Protein AF-A0A7W0PNH4-F1 (afdb_monomer_lite)

Secondary structure (DSSP, 8-state):
------SSS-HHHHGGG---GGGTTB--GGGTT--SBTT----HHHHHHHHHHTT---HHHHHHHHHHHHHHH--------------TTB-GGG----TTS-TTTTGGG--BPP-

Sequence (115 aa):
YQSVPTNPTPIPYMEGWYAGLDGSNIAQASNEWTGGNTNRYNNPEYDTLLNQARTETDPELLADLFIQMSDNASIPLVRVGAKVGVVNTLNEANLELGPFSYHYWNIANWNRIAE

pLDDT: mean 88.49, std 9.65, range [42.19, 97.06]

Foldseek 3Di:
DDLDQLAPQSLVSLLLQALPDVRQLEQDVVNPRPHSNPVSHDDPVLNVLSVVLVPDDDPVVNVVSVVVNDVRGHDDDDDPADDDDDDPQKDPVQQPDDSNDDSCNRVVSIDGDDD

Structure (mmCIF, N/CA/C/O backbone):
data_AF-A0A7W0PNH4-F1
#
_entry.id   AF-A0A7W0PNH4-F1
#
loop_
_atom_site.group_PDB
_atom_site.id
_atom_site.type_symbol
_atom_site.label_atom_id
_atom_site.label_alt_id
_atom_site.label_comp_id
_atom_site.label_asym_id
_atom_site.label_entity_id
_atom_site.label_seq_id
_atom_site.pdbx_PDB_ins_code
_atom_site.Cartn_x
_atom_site.Cartn_y
_atom_site.Cartn_z
_atom_site.occupancy
_atom_site.B_iso_or_equiv
_atom_site.auth_seq_id
_atom_site.auth_comp_id
_atom_site.auth_asym_id
_atom_site.auth_atom_id
_atom_site.pdbx_PDB_model_num
ATOM 1 N N . TYR A 1 1 ? 1.188 -13.404 -2.995 1.00 42.19 1 TYR A N 1
ATOM 2 C CA . TYR A 1 1 ? 0.998 -12.036 -2.487 1.00 42.19 1 TYR A CA 1
ATOM 3 C C . TYR A 1 1 ? 2.247 -11.633 -1.740 1.00 42.19 1 TYR A C 1
ATOM 5 O O . TYR A 1 1 ? 2.645 -12.356 -0.838 1.00 42.19 1 TYR A O 1
ATOM 13 N N . GLN A 1 2 ? 2.924 -10.574 -2.175 1.00 48.94 2 GLN A N 1
ATOM 14 C CA . GLN A 1 2 ? 4.028 -10.013 -1.403 1.00 48.94 2 GLN A CA 1
ATOM 15 C C . GLN A 1 2 ? 3.472 -8.880 -0.547 1.00 48.94 2 GLN A C 1
ATOM 17 O O . GLN A 1 2 ? 2.833 -7.974 -1.071 1.00 48.94 2 GLN A O 1
ATOM 22 N N . SER A 1 3 ? 3.687 -8.958 0.761 1.00 60.53 3 SER A N 1
ATOM 23 C CA . SER A 1 3 ? 3.329 -7.927 1.734 1.00 60.53 3 SER A CA 1
ATOM 24 C C . SER A 1 3 ? 4.419 -6.854 1.756 1.00 60.53 3 SER A C 1
ATOM 26 O O . SER A 1 3 ? 5.136 -6.700 2.741 1.00 60.53 3 SER A O 1
ATOM 28 N N . VAL A 1 4 ? 4.616 -6.172 0.629 1.00 64.81 4 VAL A N 1
ATOM 29 C CA . VAL A 1 4 ? 5.586 -5.077 0.505 1.00 64.81 4 VAL A CA 1
ATOM 30 C C . VAL A 1 4 ? 4.865 -3.804 0.069 1.00 64.81 4 VAL A C 1
ATOM 32 O O . VAL A 1 4 ? 3.993 -3.886 -0.798 1.00 64.81 4 VAL A O 1
ATOM 35 N N . PRO A 1 5 ? 5.212 -2.629 0.625 1.00 70.31 5 PRO A N 1
ATOM 36 C CA . PRO A 1 5 ? 4.648 -1.369 0.166 1.00 70.31 5 PRO A CA 1
ATOM 37 C C . PRO A 1 5 ? 4.933 -1.126 -1.318 1.00 70.31 5 PRO A C 1
ATOM 39 O O . PRO A 1 5 ? 6.079 -1.221 -1.762 1.00 70.31 5 PRO A O 1
ATOM 42 N N . THR A 1 6 ? 3.889 -0.787 -2.072 1.00 74.38 6 THR A N 1
ATOM 43 C CA . THR A 1 6 ? 3.957 -0.448 -3.505 1.00 74.38 6 THR A CA 1
ATOM 44 C C . THR A 1 6 ? 3.734 1.040 -3.775 1.00 74.38 6 THR A C 1
ATOM 46 O O . THR A 1 6 ? 3.721 1.454 -4.929 1.00 74.38 6 THR A O 1
ATOM 49 N N . ASN A 1 7 ? 3.566 1.846 -2.726 1.00 79.75 7 ASN A N 1
ATOM 50 C CA . ASN A 1 7 ? 3.344 3.288 -2.787 1.00 79.75 7 ASN A CA 1
ATOM 51 C C . ASN A 1 7 ? 4.421 3.999 -1.941 1.00 79.75 7 ASN A C 1
ATOM 53 O O . ASN A 1 7 ? 4.739 3.475 -0.867 1.00 79.75 7 ASN A O 1
ATOM 57 N N . PRO A 1 8 ? 4.969 5.156 -2.381 1.00 80.50 8 PRO A N 1
ATOM 58 C CA . PRO A 1 8 ? 5.909 5.944 -1.579 1.00 80.50 8 PRO A CA 1
ATOM 59 C C . PRO A 1 8 ? 5.368 6.295 -0.191 1.00 80.50 8 PRO A C 1
ATOM 61 O O . PRO A 1 8 ? 6.120 6.319 0.778 1.00 80.50 8 PRO A O 1
ATOM 64 N N . THR A 1 9 ? 4.056 6.511 -0.096 1.00 86.88 9 THR A N 1
ATOM 65 C CA . THR A 1 9 ? 3.332 6.699 1.156 1.00 86.88 9 THR A CA 1
ATOM 66 C C . THR A 1 9 ? 2.611 5.387 1.482 1.00 86.88 9 THR A C 1
ATOM 68 O O . THR A 1 9 ? 1.579 5.083 0.874 1.00 86.88 9 THR A O 1
ATOM 71 N N . PRO A 1 10 ? 3.118 4.565 2.417 1.00 86.12 10 PRO A N 1
ATOM 72 C CA . PRO A 1 10 ? 2.616 3.214 2.664 1.00 86.12 10 PRO A CA 1
ATOM 73 C C . PRO A 1 10 ? 1.259 3.161 3.396 1.00 86.12 10 PRO A C 1
ATOM 75 O O . PRO A 1 10 ? 0.956 2.150 4.020 1.00 86.12 10 PRO A O 1
ATOM 78 N N . ILE A 1 11 ? 0.403 4.186 3.299 1.00 91.44 11 ILE A N 1
ATOM 79 C CA . ILE A 1 11 ? -0.941 4.175 3.907 1.00 91.44 11 ILE A CA 1
ATOM 80 C C . ILE A 1 11 ? -1.754 2.951 3.469 1.00 91.44 11 ILE A C 1
ATOM 82 O O . ILE A 1 11 ? -2.208 2.228 4.352 1.00 91.44 11 ILE A O 1
ATOM 86 N N . PRO A 1 12 ? -1.881 2.625 2.163 1.00 89.69 12 PRO A N 1
ATOM 87 C CA . PRO A 1 12 ? -2.667 1.461 1.746 1.00 89.69 12 PRO A CA 1
ATOM 88 C C . PRO A 1 12 ? -2.108 0.138 2.279 1.00 89.69 12 PRO A C 1
ATOM 90 O O . PRO A 1 12 ? -2.838 -0.834 2.438 1.00 89.69 12 PRO A O 1
ATOM 93 N N . TYR A 1 13 ? -0.800 0.086 2.548 1.00 88.62 13 TYR A N 1
ATOM 94 C CA . TYR A 1 13 ? -0.181 -1.077 3.172 1.00 88.62 13 TYR A CA 1
ATOM 95 C C . TYR A 1 13 ? -0.585 -1.182 4.648 1.00 88.62 13 TYR A C 1
ATOM 97 O O . TYR A 1 13 ? -0.990 -2.253 5.093 1.00 88.62 13 TYR A O 1
ATOM 105 N N . MET A 1 14 ? -0.540 -0.068 5.384 1.00 91.31 14 MET A N 1
ATOM 106 C CA . MET A 1 14 ? -0.935 -0.012 6.796 1.00 91.31 14 MET A CA 1
ATOM 107 C C . MET A 1 14 ? -2.440 -0.258 7.014 1.00 91.31 14 MET A C 1
ATOM 109 O O . MET A 1 14 ? -2.846 -0.787 8.046 1.00 91.31 14 MET A O 1
ATOM 113 N N . GLU A 1 15 ? -3.293 0.009 6.023 1.00 92.56 15 GLU A N 1
ATOM 114 C CA . GLU A 1 15 ? -4.732 -0.296 6.107 1.00 92.56 15 GLU A CA 1
ATOM 115 C C . GLU A 1 15 ? -5.049 -1.785 6.327 1.00 92.56 15 GLU A C 1
ATOM 117 O O . GLU A 1 15 ? -6.125 -2.111 6.833 1.00 92.56 15 GLU A O 1
ATOM 122 N N . GLY A 1 16 ? -4.105 -2.689 6.042 1.00 92.44 16 GLY A N 1
ATOM 123 C CA . GLY A 1 16 ? -4.249 -4.123 6.313 1.00 92.44 16 GLY A CA 1
ATOM 124 C C . GLY A 1 16 ? -4.423 -4.487 7.795 1.00 92.44 16 GLY A C 1
ATOM 125 O O . GLY A 1 16 ? -4.856 -5.600 8.094 1.00 92.44 16 GLY A O 1
ATOM 126 N N . TRP A 1 17 ? -4.121 -3.569 8.719 1.00 94.62 17 TRP A N 1
ATOM 127 C CA . TRP A 1 17 ? -4.315 -3.743 10.165 1.00 94.62 17 TRP A CA 1
ATOM 128 C C . TRP A 1 17 ? -5.356 -2.792 10.762 1.00 94.62 17 TRP A C 1
ATOM 130 O O . TRP A 1 17 ? -5.643 -2.877 11.952 1.00 94.62 17 TRP A O 1
ATOM 140 N N . TYR A 1 18 ? -5.952 -1.914 9.955 1.00 95.69 18 TYR A N 1
ATOM 141 C CA . TYR A 1 18 ? -6.941 -0.948 10.424 1.00 95.69 18 TYR A CA 1
ATOM 142 C C . TYR A 1 18 ? -8.220 -1.653 10.885 1.00 95.69 18 TYR A C 1
ATOM 144 O O . TYR A 1 18 ? -8.831 -2.394 10.109 1.00 95.69 18 TYR A O 1
ATOM 152 N N . ALA A 1 19 ? -8.645 -1.446 12.130 1.00 95.94 19 ALA A N 1
ATOM 153 C CA . ALA A 1 19 ? -9.862 -2.068 12.653 1.00 95.94 19 ALA A CA 1
ATOM 154 C C . ALA A 1 19 ? -11.123 -1.295 12.238 1.00 95.94 19 ALA A C 1
ATOM 156 O O . ALA A 1 19 ? -12.150 -1.906 11.930 1.00 95.94 19 ALA A O 1
ATOM 157 N N . GLY A 1 20 ? -11.031 0.032 12.154 1.00 93.19 20 GLY A N 1
ATOM 158 C CA . GLY A 1 20 ? -12.164 0.903 11.868 1.00 93.19 20 GLY A CA 1
ATOM 159 C C . GLY A 1 20 ? -13.095 1.052 13.068 1.00 93.19 20 GLY A C 1
ATOM 160 O O . GLY A 1 20 ? -13.005 0.317 14.053 1.00 93.19 20 GLY A O 1
ATOM 161 N N . LEU A 1 21 ? -14.025 2.011 12.980 1.00 90.62 21 LEU A N 1
ATOM 162 C CA . LEU A 1 21 ? -15.008 2.244 14.040 1.00 90.62 21 LEU A CA 1
ATOM 163 C C . LEU A 1 21 ? -15.751 0.938 14.352 1.00 90.62 21 LEU A C 1
ATOM 165 O O . LEU A 1 21 ? -16.229 0.266 13.433 1.00 90.62 21 LEU A O 1
ATOM 169 N N . ASP A 1 22 ? -15.783 0.573 15.633 1.00 89.88 22 ASP A N 1
ATOM 170 C CA . ASP A 1 22 ? -16.387 -0.659 16.153 1.00 89.88 22 ASP A CA 1
ATOM 171 C C . ASP A 1 22 ? -15.896 -1.957 15.474 1.00 89.88 22 ASP A C 1
ATOM 173 O O . ASP A 1 22 ? -16.601 -2.966 15.444 1.00 89.88 22 ASP A O 1
ATOM 177 N N . GLY A 1 23 ? -14.682 -1.957 14.909 1.00 93.56 23 GLY A N 1
ATOM 178 C CA . GLY A 1 23 ? -14.119 -3.119 14.217 1.00 93.56 23 GLY A CA 1
ATOM 179 C C . GLY A 1 23 ? -14.753 -3.397 12.849 1.00 93.56 23 GLY A C 1
ATOM 180 O O . GLY A 1 23 ? -14.667 -4.515 12.342 1.00 93.56 23 GLY A O 1
ATOM 181 N N . SER A 1 24 ? -15.414 -2.410 12.242 1.00 94.94 24 SER A N 1
ATOM 182 C CA . SER A 1 24 ? -16.118 -2.551 10.958 1.00 94.94 24 SER A CA 1
ATOM 183 C C . SER A 1 24 ? -15.233 -2.997 9.787 1.00 94.94 24 SER A C 1
ATOM 185 O O . SER A 1 24 ? -15.733 -3.666 8.880 1.00 94.94 24 SER A O 1
ATOM 187 N N . ASN A 1 25 ? -13.933 -2.685 9.809 1.00 96.44 25 ASN A N 1
ATOM 188 C CA . ASN A 1 25 ? -12.979 -3.068 8.766 1.00 96.44 25 ASN A CA 1
ATOM 189 C C . ASN A 1 25 ? -12.310 -4.434 9.019 1.00 96.44 25 ASN A C 1
ATOM 191 O O . ASN A 1 25 ? -11.597 -4.946 8.154 1.00 96.44 25 ASN A O 1
ATOM 195 N N . ILE A 1 26 ? -12.552 -5.060 10.175 1.00 97.06 26 ILE A N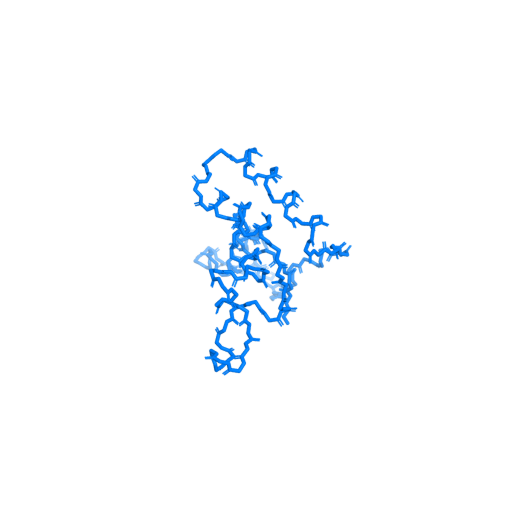 1
ATOM 196 C CA . ILE A 1 26 ? -12.119 -6.434 10.451 1.00 97.06 26 ILE A CA 1
ATOM 197 C C . ILE A 1 26 ? -12.932 -7.393 9.579 1.00 97.06 26 ILE A C 1
ATOM 199 O O . ILE A 1 26 ? -14.157 -7.322 9.556 1.00 97.06 26 ILE A O 1
ATOM 203 N N . ALA A 1 27 ? -12.283 -8.325 8.882 1.00 96.75 27 ALA A N 1
ATOM 204 C CA . ALA A 1 27 ? -12.995 -9.346 8.112 1.00 96.75 27 ALA A CA 1
ATOM 205 C C . ALA A 1 27 ? -13.748 -10.316 9.051 1.00 96.75 27 ALA A C 1
ATOM 207 O O . ALA A 1 27 ? -13.127 -11.131 9.751 1.00 96.75 27 ALA A O 1
ATOM 208 N N . GLN A 1 28 ? -15.085 -10.248 9.057 1.00 95.62 28 GLN A N 1
ATOM 209 C CA . GLN A 1 28 ? -15.952 -10.997 9.975 1.00 95.62 28 GLN A CA 1
ATOM 210 C C . GLN A 1 28 ? -17.304 -11.381 9.354 1.00 95.62 28 GLN A C 1
ATOM 212 O O . GLN A 1 28 ? -17.720 -10.856 8.329 1.00 95.62 28 GLN A O 1
ATOM 217 N N . ALA A 1 29 ? -18.035 -12.302 9.986 1.00 96.50 29 ALA A N 1
ATOM 218 C CA . ALA A 1 29 ? -19.306 -12.786 9.441 1.00 96.50 29 ALA A CA 1
ATOM 219 C C . ALA A 1 29 ? -20.378 -11.684 9.318 1.00 96.50 29 ALA A C 1
ATOM 221 O O . ALA A 1 29 ? -21.142 -11.685 8.358 1.00 96.50 29 ALA A O 1
ATOM 222 N N . SER A 1 30 ? -20.421 -10.730 10.254 1.00 94.88 30 SER A N 1
ATOM 223 C CA . SER A 1 30 ? -21.407 -9.637 10.255 1.00 94.88 30 SER A CA 1
ATOM 224 C C . SER A 1 30 ? -21.226 -8.630 9.115 1.00 94.88 30 SER A C 1
ATOM 226 O O . SER A 1 30 ? -22.183 -7.934 8.793 1.00 94.88 30 SER A O 1
ATOM 228 N N . ASN A 1 31 ? -20.038 -8.559 8.499 1.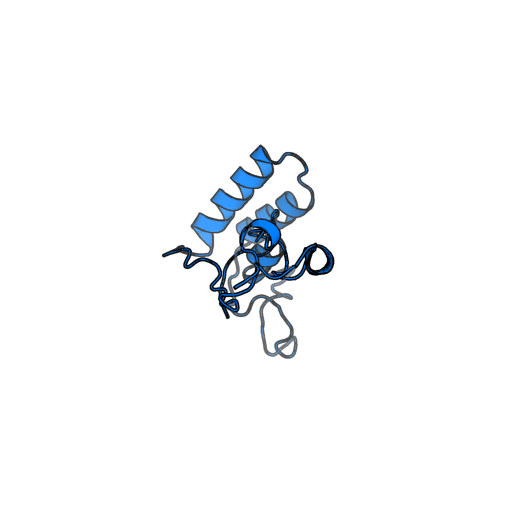00 94.69 31 ASN A N 1
ATOM 229 C CA . ASN A 1 31 ? -19.776 -7.749 7.304 1.00 94.69 31 ASN A CA 1
ATOM 230 C C . ASN A 1 31 ? -19.524 -8.607 6.058 1.00 94.69 31 ASN A C 1
ATOM 232 O O . ASN A 1 31 ? -18.878 -8.148 5.117 1.00 94.69 31 ASN A O 1
ATOM 236 N N . GLU A 1 32 ? -19.988 -9.860 6.065 1.00 96.75 32 GLU A N 1
ATOM 237 C CA . GLU A 1 32 ? -19.841 -10.797 4.943 1.00 96.75 32 GLU A CA 1
ATOM 238 C C . GLU A 1 32 ? -18.378 -10.980 4.497 1.00 96.75 32 GLU A C 1
ATOM 240 O O . GLU A 1 32 ? -18.101 -11.277 3.338 1.00 96.75 32 GLU A O 1
ATOM 245 N N . TRP A 1 33 ? -17.430 -10.818 5.429 1.00 95.00 33 TRP A N 1
ATOM 246 C CA . TRP A 1 33 ? -15.986 -10.908 5.192 1.00 95.00 33 TRP A CA 1
ATOM 247 C C . TRP A 1 33 ? -15.422 -9.854 4.228 1.00 95.00 33 TRP A C 1
ATOM 249 O O . TRP A 1 33 ? -14.355 -10.060 3.654 1.00 95.00 33 TRP A O 1
ATOM 259 N N . THR A 1 34 ? -16.104 -8.720 4.061 1.00 95.25 34 THR A N 1
ATOM 260 C CA . THR A 1 34 ? -15.684 -7.650 3.135 1.00 95.25 34 THR A CA 1
ATOM 261 C C . THR A 1 34 ? -14.612 -6.709 3.699 1.00 95.25 34 THR A C 1
ATOM 263 O O . THR A 1 34 ? -14.032 -5.929 2.946 1.00 95.25 34 THR A O 1
ATOM 266 N N . GLY A 1 35 ? -14.323 -6.778 5.003 1.00 94.94 35 GLY A N 1
ATOM 267 C CA . GLY A 1 35 ? -13.305 -5.951 5.659 1.00 94.94 35 GLY A CA 1
ATOM 268 C C . GLY A 1 35 ? -11.876 -6.210 5.161 1.00 94.94 35 GLY A C 1
ATOM 269 O O . GLY A 1 35 ? -11.483 -7.357 4.941 1.00 94.94 35 GLY A O 1
ATOM 270 N N . GLY A 1 36 ? -11.077 -5.146 5.019 1.00 93.19 36 GLY A N 1
ATOM 271 C CA . GLY A 1 36 ? -9.693 -5.232 4.533 1.00 93.19 36 GLY A CA 1
ATOM 272 C C . GLY A 1 36 ? -8.699 -5.809 5.548 1.00 93.19 36 GLY A C 1
ATOM 273 O O . GLY A 1 36 ? -7.656 -6.339 5.164 1.00 93.19 36 GLY A O 1
ATOM 274 N N . ASN A 1 37 ? -9.023 -5.759 6.842 1.00 94.88 37 ASN A N 1
ATOM 275 C CA . ASN A 1 37 ? -8.180 -6.296 7.906 1.00 94.88 37 ASN A CA 1
ATOM 276 C C . ASN A 1 37 ? -8.461 -7.787 8.121 1.00 94.88 37 ASN A C 1
ATOM 278 O O . ASN A 1 37 ? -9.253 -8.209 8.971 1.00 94.88 37 ASN A O 1
ATOM 282 N N . THR A 1 38 ? -7.785 -8.605 7.316 1.00 93.56 38 THR A N 1
ATOM 283 C CA . THR A 1 38 ? -7.903 -10.069 7.337 1.00 93.56 38 THR A CA 1
ATOM 284 C C . THR A 1 38 ? -7.190 -10.711 8.524 1.00 93.56 38 THR A C 1
ATOM 286 O O . THR A 1 38 ? -7.549 -11.815 8.931 1.00 93.56 38 THR A O 1
ATOM 289 N N . ASN A 1 39 ? -6.195 -10.023 9.094 1.00 91.06 39 ASN A N 1
ATOM 290 C CA . ASN A 1 39 ? -5.462 -10.477 10.278 1.00 91.06 39 ASN A CA 1
ATOM 291 C C . ASN A 1 39 ? -6.277 -10.303 11.569 1.00 91.06 39 ASN A C 1
ATOM 293 O O . ASN A 1 39 ? -5.905 -10.851 12.604 1.00 91.06 39 ASN A O 1
ATOM 297 N N . ARG A 1 40 ? -7.397 -9.566 11.497 1.00 93.50 40 A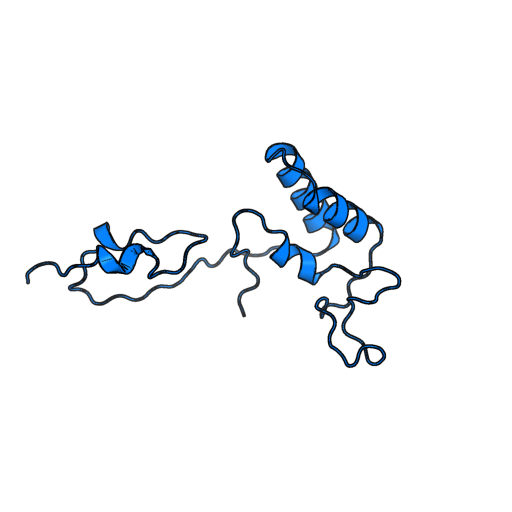RG A N 1
ATOM 298 C CA . ARG A 1 40 ? -8.282 -9.225 12.619 1.00 93.50 40 ARG A CA 1
ATOM 299 C C . ARG A 1 40 ? -7.554 -8.515 13.759 1.00 93.50 40 ARG A C 1
ATOM 301 O O . ARG A 1 40 ? -7.897 -8.689 14.927 1.00 93.50 40 ARG A O 1
ATOM 308 N N . TYR A 1 41 ? -6.540 -7.728 13.410 1.00 94.38 41 TYR A N 1
ATOM 309 C CA . TYR A 1 41 ? -5.830 -6.894 14.368 1.00 94.38 41 TYR A CA 1
ATOM 310 C C . TYR A 1 41 ? -6.778 -5.816 14.906 1.00 94.38 41 TYR A C 1
ATOM 312 O O . TYR A 1 41 ? -7.523 -5.222 14.134 1.00 94.38 41 TYR A O 1
ATOM 320 N N . ASN A 1 42 ? -6.792 -5.588 16.217 1.00 94.69 42 ASN A N 1
ATOM 321 C CA . ASN A 1 42 ? -7.671 -4.600 16.836 1.00 94.69 42 ASN A CA 1
ATOM 322 C C . ASN A 1 42 ? -6.910 -3.851 17.929 1.00 94.69 42 ASN A C 1
ATOM 324 O O . ASN A 1 42 ? -6.712 -4.378 19.024 1.00 94.69 42 ASN A O 1
ATOM 328 N N . ASN A 1 43 ? -6.462 -2.641 17.601 1.00 94.50 43 ASN A N 1
ATOM 329 C CA . ASN A 1 43 ? -5.755 -1.762 18.518 1.00 94.50 43 ASN A CA 1
ATOM 330 C C . ASN A 1 43 ? -6.196 -0.300 18.282 1.00 94.50 43 ASN A C 1
ATOM 332 O O . ASN A 1 43 ? -5.902 0.253 17.221 1.00 94.50 43 ASN A O 1
ATOM 336 N N . PRO A 1 44 ? -6.860 0.348 19.258 1.00 93.69 44 PRO A N 1
ATOM 337 C CA . PRO A 1 44 ? -7.296 1.741 19.137 1.00 93.69 44 PRO A CA 1
ATOM 338 C C . PRO A 1 44 ? -6.160 2.754 18.926 1.00 93.69 44 PRO A C 1
ATOM 340 O O . PRO A 1 44 ? -6.360 3.780 18.273 1.00 93.69 44 PRO A O 1
ATOM 343 N N . GLU A 1 45 ? -4.970 2.485 19.468 1.00 93.94 45 GLU A N 1
ATOM 344 C CA . GLU A 1 45 ? -3.792 3.339 19.281 1.00 93.94 45 GLU A CA 1
ATOM 345 C C . GLU A 1 45 ? -3.323 3.290 17.826 1.00 93.94 45 GLU A C 1
ATOM 347 O O . GLU A 1 45 ? -3.095 4.329 17.211 1.00 93.94 45 GLU A O 1
ATOM 352 N N . TYR A 1 46 ? -3.287 2.092 17.237 1.00 95.38 46 TYR A N 1
ATOM 353 C CA . TYR A 1 46 ? -2.948 1.908 15.827 1.00 95.38 46 TYR A CA 1
ATOM 354 C C . TYR A 1 46 ? -3.913 2.660 14.905 1.00 95.38 46 TYR A C 1
ATOM 356 O O . TYR A 1 46 ? -3.484 3.392 14.015 1.00 95.38 46 TYR A O 1
ATOM 364 N N . ASP A 1 47 ? -5.220 2.528 15.144 1.00 95.81 47 ASP A N 1
ATOM 365 C CA . ASP A 1 47 ? -6.239 3.233 14.365 1.00 95.81 47 ASP A CA 1
ATOM 366 C C . ASP A 1 47 ? -6.093 4.759 14.491 1.00 95.81 47 ASP A C 1
ATOM 368 O O . ASP A 1 47 ? -6.280 5.484 13.512 1.00 95.81 47 ASP A O 1
ATOM 372 N N . THR A 1 48 ? -5.707 5.255 15.672 1.00 95.62 48 THR A N 1
ATOM 373 C CA . THR A 1 48 ? -5.424 6.680 15.903 1.00 95.62 48 THR A CA 1
ATOM 374 C C . THR A 1 48 ? -4.208 7.147 15.100 1.00 95.62 48 THR A C 1
ATOM 376 O O . THR A 1 48 ? -4.305 8.142 14.379 1.00 95.62 48 THR A O 1
ATOM 379 N N . LEU A 1 49 ? -3.097 6.405 15.159 1.00 95.88 49 LEU A N 1
ATOM 380 C CA . LEU A 1 49 ? -1.877 6.705 14.404 1.00 95.88 49 LEU A CA 1
ATOM 381 C C . LEU A 1 49 ? -2.129 6.701 12.891 1.00 95.88 49 LEU A C 1
ATOM 383 O O . LEU A 1 49 ? -1.681 7.605 12.187 1.00 95.88 49 LEU A O 1
ATOM 387 N N . LEU A 1 50 ? -2.888 5.726 12.380 1.00 95.31 50 LEU A N 1
ATOM 388 C CA . LEU A 1 50 ? -3.203 5.648 10.955 1.00 95.31 50 LEU A CA 1
ATOM 389 C C . LEU A 1 50 ? -4.121 6.792 10.504 1.00 95.31 50 LEU A C 1
ATOM 391 O O . LEU A 1 50 ? -3.938 7.342 9.417 1.00 95.31 50 LEU A O 1
ATOM 395 N N . ASN A 1 51 ? -5.089 7.188 11.335 1.00 95.69 51 ASN A N 1
ATOM 396 C CA . ASN A 1 51 ? -5.929 8.351 11.050 1.00 95.69 51 ASN A CA 1
ATOM 397 C C . ASN A 1 51 ? -5.112 9.649 11.014 1.00 95.69 51 ASN A C 1
ATOM 399 O O . ASN A 1 51 ? -5.343 10.468 10.128 1.00 95.69 51 ASN A O 1
ATOM 403 N N . GLN A 1 52 ? -4.134 9.815 11.910 1.00 96.06 52 GLN A N 1
ATOM 404 C CA . GLN A 1 52 ? -3.212 10.952 11.873 1.00 96.06 52 GLN A CA 1
ATOM 405 C C . GLN A 1 52 ? -2.347 10.930 10.604 1.00 96.06 52 GLN A C 1
ATOM 407 O O . GLN A 1 52 ? -2.261 11.935 9.897 1.00 96.06 52 GLN A O 1
ATOM 412 N N . ALA A 1 53 ? -1.774 9.771 10.264 1.00 95.81 53 ALA A N 1
ATOM 413 C CA . ALA A 1 53 ? -0.925 9.599 9.086 1.00 95.81 53 ALA A CA 1
ATOM 414 C C . ALA A 1 53 ? -1.649 9.932 7.768 1.00 95.81 53 ALA A C 1
ATOM 416 O O . ALA A 1 53 ? -1.028 10.436 6.839 1.00 95.81 53 ALA A O 1
ATOM 417 N N . ARG A 1 54 ? -2.970 9.708 7.683 1.00 95.25 54 ARG A N 1
ATOM 418 C CA . ARG A 1 54 ? -3.797 10.071 6.513 1.00 95.25 54 ARG A CA 1
ATOM 419 C C . ARG A 1 54 ? -3.867 11.567 6.229 1.00 95.25 54 ARG A C 1
ATOM 421 O O . ARG A 1 54 ? -4.148 11.945 5.095 1.00 95.25 54 ARG A O 1
ATOM 428 N N . THR A 1 55 ? -3.654 12.397 7.242 1.00 95.56 55 THR A N 1
ATOM 429 C CA . THR A 1 55 ? -3.741 13.859 7.131 1.00 95.56 55 THR A CA 1
ATOM 430 C C . THR A 1 55 ? -2.394 14.556 7.269 1.00 95.56 55 THR A C 1
ATOM 432 O O . THR A 1 55 ? -2.321 15.764 7.059 1.00 95.56 55 THR A O 1
ATOM 435 N N . GLU A 1 56 ? -1.344 13.817 7.623 1.00 95.75 56 GLU A N 1
ATOM 436 C CA . GLU A 1 56 ? 0.001 14.358 7.779 1.00 95.75 56 GLU A CA 1
ATOM 437 C C . GLU A 1 56 ? 0.625 14.670 6.412 1.00 95.75 56 GLU A C 1
ATOM 439 O O . GLU A 1 56 ? 0.525 13.891 5.462 1.00 95.75 56 GLU A O 1
ATOM 444 N N . THR A 1 57 ? 1.268 15.830 6.316 1.00 94.19 57 THR A N 1
ATOM 445 C CA . THR A 1 57 ? 1.913 16.322 5.089 1.00 94.19 57 THR A CA 1
ATOM 446 C C . THR A 1 57 ? 3.425 16.436 5.224 1.00 94.19 57 THR A C 1
ATOM 448 O O . THR A 1 57 ? 4.119 16.450 4.207 1.00 94.19 57 THR A O 1
ATOM 451 N N . ASP A 1 58 ? 3.938 16.500 6.454 1.00 95.50 58 ASP A N 1
ATOM 452 C CA . ASP A 1 58 ? 5.368 16.483 6.722 1.00 95.50 58 ASP A CA 1
ATOM 453 C C . ASP A 1 58 ? 5.908 15.047 6.563 1.00 95.50 58 ASP A C 1
ATOM 455 O O . ASP A 1 58 ? 5.459 14.132 7.264 1.00 95.50 58 ASP A O 1
ATOM 459 N N . PRO A 1 59 ? 6.861 14.812 5.644 1.00 92.06 59 PRO A N 1
ATOM 460 C CA . PRO A 1 59 ? 7.399 13.480 5.400 1.00 92.06 59 PRO A CA 1
ATOM 461 C C . PRO A 1 59 ? 8.178 12.899 6.589 1.00 92.06 59 PRO A C 1
ATOM 463 O O . PRO A 1 59 ? 8.203 11.676 6.728 1.00 92.06 59 PRO A O 1
ATOM 466 N N . GLU A 1 60 ? 8.808 13.724 7.431 1.00 94.31 60 GLU A N 1
ATOM 467 C CA . GLU A 1 60 ? 9.551 13.244 8.604 1.00 94.31 60 GLU A CA 1
ATOM 468 C C . GLU A 1 60 ? 8.581 12.780 9.693 1.00 94.31 60 GLU A C 1
ATOM 470 O O . GLU A 1 60 ? 8.684 11.651 10.174 1.00 94.31 60 GLU A O 1
ATOM 475 N N . LEU A 1 61 ? 7.559 13.589 9.993 1.00 95.31 61 LEU A N 1
ATOM 476 C CA . LEU A 1 61 ? 6.511 13.209 10.947 1.00 95.31 61 LEU A CA 1
ATOM 477 C C . LEU A 1 61 ? 5.737 11.976 10.473 1.00 95.31 61 LEU A C 1
ATOM 479 O O . LEU A 1 61 ? 5.441 11.072 11.255 1.00 95.31 61 LEU A O 1
ATOM 483 N N . LEU A 1 62 ? 5.438 11.905 9.176 1.00 94.56 62 LEU A N 1
ATOM 484 C CA . LEU A 1 62 ? 4.771 10.753 8.590 1.00 94.56 62 LEU A CA 1
ATOM 485 C C . LEU A 1 62 ? 5.614 9.472 8.727 1.00 94.56 62 LEU A C 1
ATOM 487 O O . LEU A 1 62 ? 5.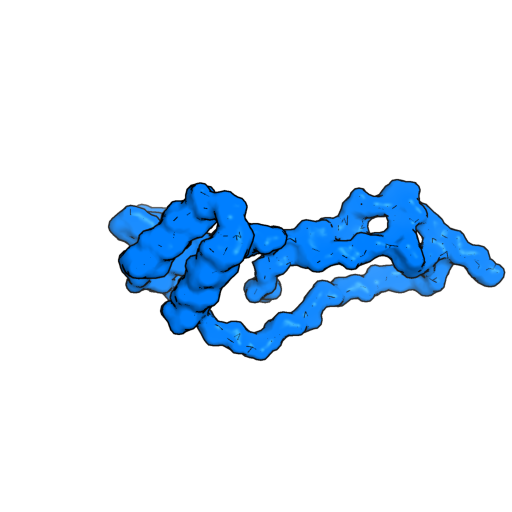066 8.402 9.004 1.00 94.56 62 LEU A O 1
ATOM 491 N N . ALA A 1 63 ? 6.937 9.564 8.564 1.00 92.50 63 ALA A N 1
ATOM 492 C CA . ALA A 1 63 ? 7.836 8.431 8.767 1.00 92.50 63 ALA A CA 1
ATOM 493 C C . ALA A 1 63 ? 7.817 7.942 10.226 1.00 92.50 63 ALA A C 1
ATOM 495 O O . ALA A 1 63 ? 7.692 6.736 10.459 1.00 92.50 63 ALA A O 1
ATOM 496 N N . ASP A 1 64 ? 7.849 8.860 11.194 1.00 94.19 64 ASP A N 1
ATOM 497 C CA . ASP A 1 64 ? 7.779 8.534 12.623 1.00 94.19 64 ASP A CA 1
ATOM 498 C C . ASP A 1 64 ? 6.466 7.836 13.000 1.00 94.19 64 ASP A C 1
ATOM 500 O O . ASP A 1 64 ? 6.462 6.885 13.789 1.00 94.19 64 ASP A O 1
ATOM 504 N N . LEU A 1 65 ? 5.342 8.256 12.410 1.00 95.31 65 LEU A N 1
ATOM 505 C CA . LEU A 1 65 ? 4.051 7.586 12.597 1.00 95.31 65 LEU A CA 1
ATOM 506 C C . LEU A 1 65 ? 4.085 6.141 12.077 1.00 95.31 65 LEU A C 1
ATOM 508 O O . LEU A 1 65 ? 3.570 5.233 12.733 1.00 95.31 65 LEU A O 1
ATOM 512 N N . PHE A 1 66 ? 4.713 5.892 10.922 1.00 92.00 66 PHE A N 1
ATOM 513 C CA . PHE A 1 66 ? 4.831 4.538 10.368 1.00 92.00 66 PHE A CA 1
ATOM 514 C C . PHE A 1 66 ? 5.749 3.621 11.173 1.00 92.00 66 PHE A C 1
ATOM 516 O O . PHE A 1 66 ? 5.476 2.418 11.250 1.00 92.00 66 PHE A O 1
ATOM 523 N N . ILE A 1 67 ? 6.801 4.161 11.787 1.00 90.44 67 ILE A N 1
ATOM 524 C CA . ILE A 1 67 ? 7.663 3.403 12.700 1.00 90.44 67 ILE A CA 1
ATOM 525 C C . ILE A 1 67 ? 6.842 2.936 13.909 1.00 90.44 67 ILE A C 1
ATOM 527 O O . ILE A 1 67 ? 6.766 1.735 14.163 1.00 90.44 67 ILE A O 1
ATOM 531 N N . GLN A 1 68 ? 6.124 3.855 14.563 1.00 91.62 68 GLN A N 1
ATOM 532 C CA . GLN A 1 68 ? 5.273 3.544 15.721 1.00 91.62 68 GLN A CA 1
ATOM 533 C C . GLN A 1 68 ? 4.174 2.520 15.395 1.00 91.62 68 GLN A C 1
ATOM 535 O O . GLN A 1 68 ? 3.901 1.609 16.178 1.00 91.62 68 GLN A O 1
ATOM 540 N N . MET A 1 69 ? 3.553 2.627 14.216 1.00 91.81 69 MET A N 1
ATOM 541 C CA . MET A 1 69 ? 2.574 1.641 13.746 1.00 91.81 69 MET A CA 1
ATOM 542 C C . MET A 1 69 ? 3.192 0.248 13.559 1.00 91.81 69 MET A C 1
ATOM 544 O O . MET A 1 69 ? 2.573 -0.759 13.910 1.00 91.81 69 MET A O 1
ATOM 548 N N . SER A 1 70 ? 4.402 0.178 12.999 1.00 84.75 70 SER A N 1
ATOM 549 C CA . SER A 1 70 ? 5.051 -1.092 12.655 1.00 84.75 70 SER A CA 1
ATOM 550 C C . SER A 1 70 ? 5.399 -1.913 13.895 1.00 84.75 70 SER A C 1
ATOM 552 O O . SER A 1 70 ? 5.113 -3.111 13.906 1.00 84.75 70 SER A O 1
ATOM 554 N N . ASP A 1 71 ? 5.899 -1.270 14.954 1.00 80.81 71 ASP A N 1
ATOM 555 C CA . ASP A 1 71 ? 6.259 -1.917 16.228 1.00 80.81 71 ASP A CA 1
ATOM 556 C C . ASP A 1 71 ? 5.082 -2.657 16.888 1.00 80.81 71 ASP A C 1
ATOM 558 O O . ASP A 1 71 ? 5.272 -3.621 17.631 1.00 80.81 71 ASP A O 1
ATOM 562 N N . ASN A 1 72 ? 3.850 -2.242 16.586 1.00 78.12 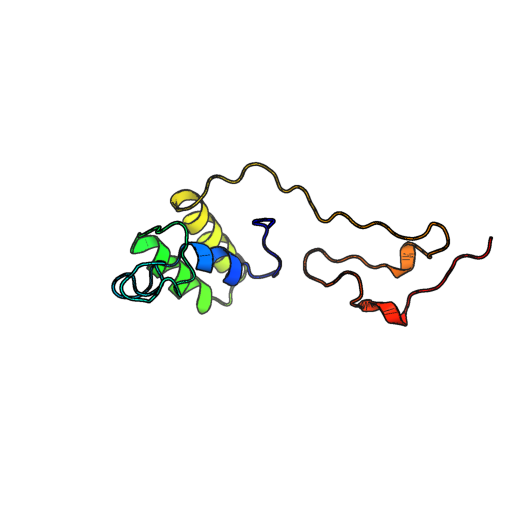72 ASN A N 1
ATOM 563 C CA . ASN A 1 72 ? 2.636 -2.764 17.203 1.00 78.12 72 ASN A CA 1
ATOM 564 C C . ASN A 1 72 ? 1.931 -3.860 16.386 1.00 78.12 72 ASN A C 1
ATOM 566 O O . ASN A 1 72 ? 1.160 -4.642 16.951 1.00 78.12 72 ASN A O 1
ATOM 570 N N . ALA A 1 73 ? 2.143 -3.908 15.067 1.00 81.44 73 ALA A N 1
ATOM 571 C CA . ALA A 1 73 ? 1.282 -4.658 14.146 1.00 81.44 73 ALA A CA 1
ATOM 572 C C . ALA A 1 73 ? 1.989 -5.787 13.381 1.00 81.44 73 ALA A C 1
ATOM 574 O O . ALA A 1 73 ? 1.345 -6.772 13.000 1.00 81.44 73 ALA A O 1
ATOM 575 N N . SER A 1 74 ? 3.298 -5.676 13.126 1.00 79.50 74 SER A N 1
ATOM 576 C CA . SER A 1 74 ? 4.019 -6.686 12.345 1.00 79.50 74 SER A CA 1
ATOM 577 C C . SER A 1 74 ? 5.517 -6.708 12.633 1.00 79.50 74 SER A C 1
ATOM 579 O O . SER A 1 74 ? 6.127 -5.668 12.836 1.00 79.50 74 SER A O 1
ATOM 581 N N . ILE A 1 75 ? 6.128 -7.893 12.566 1.00 82.38 75 ILE A N 1
ATOM 582 C CA . ILE A 1 75 ? 7.586 -8.042 12.624 1.00 82.38 75 ILE A CA 1
ATOM 583 C C . ILE A 1 75 ? 8.101 -8.220 11.188 1.00 82.38 75 ILE A C 1
ATOM 585 O O . ILE A 1 75 ? 7.898 -9.291 10.601 1.00 82.38 75 ILE A O 1
ATOM 589 N N . PRO A 1 76 ? 8.742 -7.206 10.584 1.00 76.81 76 PRO A N 1
ATOM 590 C CA . PRO A 1 76 ? 9.306 -7.340 9.248 1.00 76.81 76 PRO A CA 1
ATOM 591 C C . PRO A 1 76 ? 10.520 -8.282 9.268 1.00 76.81 76 PRO A C 1
ATOM 593 O O . PRO A 1 76 ? 11.373 -8.194 10.146 1.00 76.81 76 PRO A O 1
ATOM 596 N N . LEU A 1 77 ? 10.611 -9.181 8.280 1.00 83.00 77 LEU A N 1
ATOM 597 C CA . LEU A 1 77 ? 11.726 -10.133 8.155 1.00 83.00 77 LEU A CA 1
ATOM 598 C C . LEU A 1 77 ? 12.748 -9.692 7.103 1.00 83.00 77 LEU A C 1
ATOM 600 O O . LEU A 1 77 ? 13.896 -9.396 7.414 1.00 83.00 77 LEU A O 1
ATOM 604 N N . VAL A 1 78 ? 12.340 -9.676 5.832 1.00 81.31 78 VAL A N 1
ATOM 605 C CA . VAL A 1 78 ? 13.217 -9.336 4.707 1.00 81.31 78 VAL A CA 1
ATOM 606 C C . VAL A 1 78 ? 12.417 -8.721 3.568 1.00 81.31 78 VAL A C 1
ATOM 608 O O . VAL A 1 78 ? 11.346 -9.207 3.199 1.00 81.31 78 VAL A O 1
ATOM 611 N N . ARG A 1 79 ? 12.966 -7.666 2.961 1.00 77.62 79 ARG A N 1
ATOM 612 C CA . ARG A 1 79 ? 12.455 -7.122 1.702 1.00 77.62 79 ARG A CA 1
ATOM 613 C C . ARG A 1 79 ? 13.099 -7.876 0.542 1.00 77.62 79 ARG A C 1
ATOM 615 O O . ARG A 1 79 ? 14.264 -7.665 0.231 1.00 77.62 79 ARG A O 1
ATOM 622 N N . VAL A 1 80 ? 12.330 -8.743 -0.111 1.00 76.50 80 VAL A N 1
ATOM 623 C CA . VAL A 1 80 ? 12.829 -9.618 -1.192 1.00 76.50 80 VAL A CA 1
ATOM 624 C C . VAL A 1 80 ? 13.031 -8.917 -2.545 1.00 76.50 80 VAL A C 1
ATOM 626 O O . VAL A 1 80 ? 13.632 -9.502 -3.442 1.00 76.50 80 VAL A O 1
ATOM 629 N N . GLY A 1 81 ? 12.553 -7.676 -2.690 1.00 75.19 81 GLY A N 1
ATOM 630 C CA . GLY A 1 81 ? 12.650 -6.894 -3.927 1.00 75.19 81 GLY A CA 1
ATOM 631 C C . GLY A 1 81 ? 11.723 -7.378 -5.050 1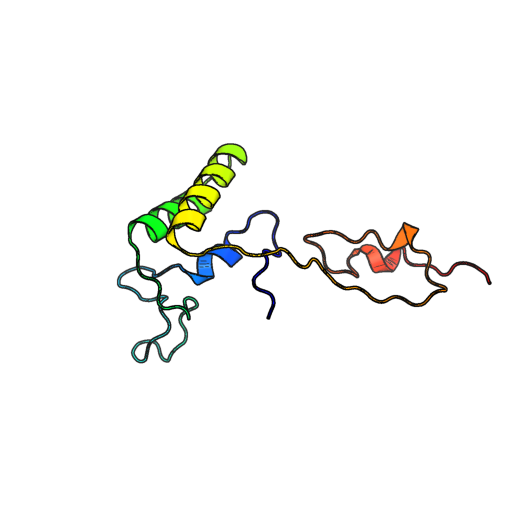.00 75.19 81 GLY A C 1
ATOM 632 O O . GLY A 1 81 ? 11.121 -8.451 -4.977 1.00 75.19 81 GLY A O 1
ATOM 633 N N . ALA A 1 82 ? 11.597 -6.561 -6.098 1.00 75.88 82 ALA A N 1
ATOM 634 C CA . ALA A 1 82 ? 10.887 -6.943 -7.315 1.00 75.88 82 ALA A CA 1
ATOM 635 C C . ALA A 1 82 ? 11.781 -7.841 -8.185 1.00 75.88 82 ALA A C 1
ATOM 637 O O . ALA A 1 82 ? 12.979 -7.595 -8.311 1.00 75.88 82 ALA A O 1
ATOM 638 N N . LYS A 1 83 ? 11.196 -8.877 -8.792 1.00 80.44 83 LYS A N 1
ATOM 639 C CA . LYS A 1 83 ? 11.887 -9.777 -9.725 1.00 80.44 83 LYS A CA 1
ATOM 640 C C . LYS A 1 83 ? 11.380 -9.501 -11.134 1.00 80.44 83 LYS A C 1
ATOM 642 O O . LYS A 1 83 ? 10.188 -9.665 -11.382 1.00 80.44 83 LYS A O 1
ATOM 647 N N . VAL A 1 84 ? 12.275 -9.114 -12.039 1.00 82.75 84 VAL A N 1
ATOM 648 C CA . VAL A 1 84 ? 11.946 -8.800 -13.436 1.00 82.75 84 VAL A CA 1
ATOM 649 C C . VAL A 1 84 ? 12.817 -9.645 -14.356 1.00 82.75 84 VAL A C 1
ATOM 651 O O . VAL A 1 84 ? 14.021 -9.749 -14.144 1.00 82.75 84 VAL A O 1
ATOM 654 N N . GLY A 1 85 ? 12.198 -10.260 -15.362 1.00 88.00 85 GLY A N 1
ATOM 655 C CA . GLY A 1 85 ? 12.894 -10.911 -16.468 1.00 88.00 85 GLY A CA 1
ATOM 656 C C . GLY A 1 85 ? 12.639 -10.139 -17.756 1.00 88.00 85 GLY A C 1
ATOM 657 O O . GLY A 1 85 ? 11.491 -9.810 -18.053 1.00 88.00 85 GLY A O 1
ATOM 658 N N . VAL A 1 86 ? 13.697 -9.854 -18.512 1.00 89.12 86 VAL A N 1
ATOM 659 C CA . VAL A 1 86 ? 13.635 -9.159 -19.805 1.00 89.12 86 VAL A CA 1
ATOM 660 C C . VAL A 1 86 ? 14.406 -9.944 -20.862 1.00 89.12 86 VAL A C 1
ATOM 662 O O . VAL A 1 86 ? 15.260 -10.766 -20.536 1.00 89.12 86 VAL A O 1
ATOM 665 N N . VAL A 1 87 ? 14.090 -9.722 -22.139 1.00 92.38 87 VAL A N 1
ATOM 666 C CA . VAL A 1 87 ? 14.842 -10.327 -23.249 1.00 92.38 87 VAL A CA 1
ATOM 667 C C . VAL A 1 87 ? 16.242 -9.709 -23.338 1.00 92.38 87 VAL A C 1
ATOM 669 O O . VAL A 1 87 ? 16.376 -8.495 -23.215 1.00 92.38 87 VAL A O 1
ATOM 672 N N . ASN A 1 88 ? 17.272 -10.518 -23.615 1.00 91.81 88 ASN A N 1
ATOM 673 C CA . ASN A 1 88 ? 18.679 -10.075 -23.664 1.00 91.81 88 ASN A CA 1
ATOM 674 C C . ASN A 1 88 ? 18.962 -8.981 -24.705 1.00 91.81 88 ASN A C 1
ATOM 676 O O . ASN A 1 88 ? 19.964 -8.285 -24.614 1.00 91.81 88 ASN A O 1
ATOM 680 N N . THR A 1 89 ? 18.092 -8.835 -25.705 1.00 94.62 89 THR A N 1
ATOM 681 C CA . THR A 1 89 ? 18.227 -7.800 -26.735 1.00 94.62 89 THR A CA 1
ATOM 682 C C . THR A 1 89 ? 17.633 -6.462 -26.308 1.00 94.62 89 THR A C 1
ATOM 684 O O . THR A 1 89 ? 17.664 -5.528 -27.097 1.00 94.62 89 THR A O 1
ATOM 687 N N . LEU A 1 90 ? 16.992 -6.355 -25.141 1.00 92.94 90 LEU A N 1
ATOM 688 C CA . LEU A 1 90 ? 16.406 -5.102 -24.672 1.00 92.94 90 LEU A CA 1
ATOM 689 C C . LEU A 1 90 ? 17.500 -4.203 -24.090 1.00 92.94 90 LEU A C 1
ATOM 691 O O . LEU A 1 90 ? 18.339 -4.663 -23.322 1.00 92.94 90 LEU A O 1
ATOM 695 N N . ASN A 1 91 ? 17.477 -2.918 -24.433 1.00 92.94 91 ASN A N 1
ATOM 696 C CA . ASN A 1 91 ? 18.391 -1.950 -23.847 1.00 92.94 91 ASN A CA 1
ATOM 697 C C . ASN A 1 91 ? 18.028 -1.701 -22.374 1.00 92.94 91 ASN A C 1
ATOM 699 O O . ASN A 1 91 ? 17.056 -1.003 -22.078 1.00 92.94 91 ASN A O 1
ATOM 703 N N . GLU A 1 92 ? 18.820 -2.269 -21.463 1.00 89.56 92 GLU A N 1
ATOM 704 C CA . GLU A 1 92 ? 18.608 -2.196 -20.012 1.00 89.56 92 GLU A CA 1
ATOM 705 C C . GLU A 1 92 ? 18.578 -0.755 -19.487 1.00 89.56 92 GLU A C 1
ATOM 707 O O . GLU A 1 92 ? 17.785 -0.445 -18.599 1.00 89.56 92 GLU A O 1
ATOM 712 N N . ALA A 1 93 ? 19.354 0.154 -20.089 1.00 89.19 93 ALA A N 1
ATOM 713 C CA . ALA A 1 93 ? 19.382 1.558 -19.686 1.00 89.19 93 ALA A CA 1
ATOM 714 C C . ALA A 1 93 ? 18.019 2.257 -19.850 1.00 89.19 93 ALA A C 1
ATOM 716 O O . ALA A 1 93 ? 17.743 3.221 -19.144 1.00 89.19 93 ALA A O 1
ATOM 717 N N . ASN A 1 94 ? 17.151 1.748 -20.732 1.00 91.12 94 ASN A N 1
ATOM 718 C CA . ASN A 1 94 ? 15.832 2.328 -20.999 1.00 91.12 94 ASN A CA 1
ATOM 719 C C . ASN A 1 94 ? 14.705 1.689 -20.179 1.00 91.12 94 ASN A C 1
ATOM 721 O O . ASN A 1 94 ? 13.557 2.105 -20.308 1.00 91.12 94 ASN A O 1
ATOM 725 N N . LEU A 1 95 ? 14.991 0.684 -19.345 1.00 89.19 95 LEU A N 1
ATOM 726 C CA . LEU A 1 95 ? 13.971 0.057 -18.499 1.00 89.19 95 LEU A CA 1
ATOM 727 C C . LEU A 1 95 ? 13.507 0.957 -17.349 1.00 89.19 95 LEU A C 1
ATOM 729 O O . LEU A 1 95 ? 12.364 0.834 -16.928 1.00 89.19 95 LEU A O 1
ATOM 733 N N . GLU A 1 96 ? 14.398 1.809 -16.826 1.00 88.06 96 GLU A N 1
ATOM 734 C CA . GLU A 1 96 ? 14.162 2.741 -15.705 1.00 88.06 96 GLU A CA 1
ATOM 735 C C . GLU A 1 96 ? 13.249 2.160 -14.600 1.00 88.06 96 GLU A C 1
ATOM 737 O O . GLU A 1 96 ? 12.239 2.750 -14.211 1.00 88.06 96 GLU A O 1
ATOM 742 N N . LEU A 1 97 ? 13.568 0.957 -14.104 1.00 86.38 97 LEU A N 1
ATOM 743 C CA . LEU A 1 97 ? 12.732 0.271 -13.115 1.00 86.38 97 LEU A CA 1
ATOM 744 C C . LEU A 1 97 ? 12.667 1.070 -11.804 1.00 86.38 97 LEU A C 1
ATOM 746 O O . LEU A 1 97 ? 13.681 1.301 -11.148 1.00 86.38 97 LEU A O 1
ATOM 750 N N . GLY A 1 98 ? 11.454 1.450 -11.399 1.00 80.88 98 GLY A N 1
ATOM 751 C CA . GLY A 1 98 ? 11.197 2.169 -10.153 1.00 80.88 98 GLY A CA 1
ATOM 752 C C . GLY A 1 98 ? 10.669 1.260 -9.034 1.00 80.88 98 GLY A C 1
ATOM 753 O O . GLY A 1 98 ? 9.964 0.289 -9.313 1.00 80.88 98 GLY A O 1
ATOM 754 N N . PRO A 1 99 ? 10.939 1.575 -7.753 1.00 78.56 99 PRO A N 1
ATOM 755 C CA . PRO A 1 99 ? 10.429 0.808 -6.611 1.00 78.56 99 PRO A CA 1
ATOM 756 C C . PRO A 1 99 ? 8.912 0.936 -6.399 1.00 78.56 99 PRO A C 1
ATOM 758 O O . PRO A 1 99 ? 8.328 0.079 -5.739 1.00 78.56 99 PRO A O 1
ATOM 761 N N . PHE A 1 100 ? 8.289 1.982 -6.950 1.00 79.69 100 PHE A N 1
ATOM 762 C CA . PHE A 1 100 ? 6.865 2.302 -6.790 1.00 79.69 100 PHE A CA 1
ATOM 763 C C . PHE A 1 100 ? 6.146 2.546 -8.127 1.00 79.69 100 PHE A C 1
ATOM 765 O O . PHE A 1 100 ? 5.069 3.134 -8.167 1.00 79.69 100 PHE A O 1
ATOM 772 N N . SER A 1 101 ? 6.752 2.099 -9.227 1.00 81.56 101 SER A N 1
ATOM 773 C CA . SER A 1 101 ? 6.223 2.263 -10.581 1.00 81.56 101 SER A CA 1
ATOM 774 C C . SER A 1 101 ? 5.986 0.895 -11.206 1.00 81.56 101 SER A C 1
ATOM 776 O O . SER A 1 101 ? 6.742 -0.048 -10.963 1.00 81.56 101 SER A O 1
ATOM 778 N N . TYR A 1 102 ? 4.965 0.779 -12.056 1.00 83.94 102 TYR A N 1
ATOM 779 C CA . TYR A 1 102 ? 4.832 -0.401 -12.910 1.00 83.94 102 TYR A CA 1
ATOM 780 C C . TYR A 1 102 ? 6.068 -0.545 -13.788 1.00 83.94 102 TYR A C 1
ATOM 782 O O . TYR A 1 102 ? 6.571 0.449 -14.297 1.00 83.94 102 TYR A O 1
ATOM 790 N N . HIS A 1 103 ? 6.523 -1.773 -14.034 1.00 86.25 103 HIS A N 1
ATOM 791 C CA . HIS A 1 103 ? 7.716 -1.998 -14.855 1.00 86.25 103 HIS A CA 1
ATOM 792 C C . HIS A 1 103 ? 7.609 -1.390 -16.258 1.00 86.25 103 HIS A C 1
ATOM 794 O O . HIS A 1 103 ? 8.625 -1.021 -16.813 1.00 86.25 103 HIS A O 1
ATOM 800 N N . TYR A 1 104 ? 6.403 -1.232 -16.805 1.00 87.88 104 TYR A N 1
ATOM 801 C CA . TYR A 1 104 ? 6.149 -0.673 -18.137 1.00 87.88 104 TYR A CA 1
ATOM 802 C C . TYR A 1 104 ? 5.808 0.830 -18.142 1.00 87.88 104 TYR A C 1
ATOM 804 O O . TYR A 1 104 ? 5.308 1.332 -19.147 1.00 87.88 104 TYR A O 1
ATOM 812 N N . TRP A 1 105 ? 6.028 1.561 -17.042 1.00 90.12 105 TRP A N 1
ATOM 813 C CA . TRP A 1 105 ? 5.648 2.979 -16.938 1.00 90.12 105 TRP A CA 1
ATOM 814 C C . TRP A 1 105 ? 6.275 3.863 -18.034 1.00 90.12 105 TRP A C 1
ATOM 816 O O . TRP A 1 105 ? 5.651 4.830 -18.464 1.00 90.12 105 TRP A O 1
ATOM 826 N N . ASN A 1 106 ? 7.467 3.501 -18.519 1.00 91.94 106 ASN A N 1
ATOM 827 C CA . ASN A 1 106 ? 8.215 4.212 -19.554 1.00 91.94 106 ASN A CA 1
ATOM 828 C C . ASN A 1 106 ? 8.381 3.397 -20.853 1.00 91.94 106 ASN A C 1
ATOM 830 O O . ASN A 1 106 ? 9.322 3.631 -21.610 1.00 91.94 106 ASN A O 1
ATOM 834 N N . ILE A 1 107 ? 7.479 2.447 -21.135 1.00 92.94 107 ILE A N 1
ATOM 835 C CA . ILE A 1 107 ? 7.613 1.507 -22.267 1.00 92.94 107 ILE A CA 1
ATOM 836 C C . ILE A 1 107 ? 7.825 2.188 -23.630 1.00 92.94 107 ILE A C 1
ATOM 838 O O . ILE A 1 107 ? 8.428 1.609 -24.528 1.00 92.94 107 ILE A O 1
ATOM 842 N N . ALA A 1 108 ? 7.378 3.435 -23.782 1.00 95.06 108 ALA A N 1
ATOM 843 C CA . ALA A 1 108 ? 7.605 4.240 -24.979 1.00 95.06 108 ALA A CA 1
ATOM 844 C C . ALA A 1 108 ? 9.097 4.476 -25.297 1.00 95.06 108 ALA A C 1
ATOM 846 O O . ALA A 1 108 ? 9.443 4.669 -26.459 1.00 95.06 108 ALA A O 1
ATOM 847 N N . ASN A 1 109 ? 9.976 4.431 -24.292 1.00 94.62 109 ASN A N 1
ATOM 848 C CA . ASN A 1 109 ? 11.418 4.632 -24.453 1.00 94.62 109 ASN A CA 1
ATOM 849 C C . ASN A 1 109 ? 12.166 3.327 -24.774 1.00 94.62 109 ASN A C 1
ATOM 851 O O . ASN A 1 109 ? 13.369 3.342 -25.047 1.00 94.62 109 ASN A O 1
ATOM 855 N N . TRP A 1 110 ? 11.484 2.181 -24.727 1.00 94.25 110 TRP A N 1
ATOM 856 C CA . TRP A 1 110 ? 12.125 0.879 -24.853 1.00 94.25 110 TRP A CA 1
ATOM 857 C C . TRP A 1 110 ? 12.568 0.614 -26.290 1.00 94.25 110 TRP A C 1
ATOM 859 O O . TRP A 1 110 ? 11.796 0.713 -27.241 1.00 94.25 110 TRP A O 1
ATOM 869 N N . ASN A 1 111 ? 13.825 0.208 -26.443 1.00 94.94 111 ASN A N 1
ATOM 870 C CA . ASN A 1 111 ? 14.404 -0.195 -27.718 1.00 94.94 111 ASN A CA 1
ATOM 871 C C . ASN A 1 111 ? 15.333 -1.389 -27.527 1.00 94.94 111 ASN A C 1
ATOM 873 O O . ASN A 1 111 ? 15.725 -1.729 -26.408 1.00 94.94 111 ASN A O 1
ATOM 877 N N . ARG A 1 112 ? 15.653 -2.048 -28.640 1.00 95.12 112 ARG A N 1
ATOM 878 C CA . ARG A 1 112 ? 16.617 -3.141 -28.649 1.00 95.12 112 ARG A CA 1
ATOM 879 C C . ARG A 1 112 ? 18.026 -2.613 -28.880 1.00 95.12 112 ARG A C 1
ATOM 881 O O . ARG A 1 112 ? 18.205 -1.676 -29.655 1.00 95.12 112 ARG A O 1
ATOM 888 N N . ILE A 1 113 ? 19.007 -3.246 -28.249 1.00 92.31 113 ILE A N 1
ATOM 889 C CA . ILE A 1 113 ? 20.397 -3.147 -28.696 1.00 92.31 113 ILE A CA 1
ATOM 890 C C . ILE A 1 113 ? 20.545 -3.952 -29.996 1.00 92.31 113 ILE A C 1
ATOM 892 O O . ILE A 1 113 ? 19.842 -4.949 -30.189 1.00 92.31 113 ILE A O 1
ATOM 896 N N . ALA A 1 114 ? 21.396 -3.486 -30.912 1.00 79.00 114 ALA A N 1
ATOM 897 C CA . ALA A 1 114 ? 21.788 -4.295 -32.064 1.00 79.00 114 ALA A CA 1
ATOM 898 C C . ALA A 1 114 ? 22.509 -5.560 -31.565 1.00 79.00 114 ALA A C 1
ATOM 900 O O . ALA A 1 114 ? 23.173 -5.501 -30.528 1.00 79.00 114 ALA A O 1
ATOM 901 N N . GLU A 1 115 ? 22.345 -6.678 -32.277 1.00 58.81 115 GLU A N 1
ATOM 902 C CA . GLU A 1 115 ? 23.203 -7.856 -32.072 1.00 58.81 115 GLU A CA 1
ATOM 903 C C . GLU A 1 115 ? 24.660 -7.551 -32.435 1.00 58.81 115 GLU A C 1
ATOM 905 O O . GLU A 1 115 ? 24.883 -6.816 -33.429 1.00 58.81 115 GLU A O 1
#

Radius of gyration: 18.98 Å; chains: 1; bounding box: 45×29×51 Å